Protein AF-A0A084TDH6-F1 (afdb_monomer_lite)

Secondary structure (DSSP, 8-state):
-PPP-------HHHHHHHHHHHHHHHHTTTEE-GGGS-HHHHHHHHHHHHTTSEEEEESTT----HHHHHHHT--EEEEE-HHHHHHHHHHHHHHHH--

Radius of gyration: 14.26 Å; chains: 1; bounding box: 31×33×43 Å

Structure (mmCIF, N/CA/C/O backbone):
data_AF-A0A084TDH6-F1
#
_entry.id   AF-A0A084TDH6-F1
#
loop_
_atom_site.group_PDB
_atom_site.id
_atom_site.type_symbol
_atom_site.label_atom_id
_atom_site.label_alt_id
_atom_site.label_comp_id
_atom_site.label_asym_id
_atom_site.label_entity_id
_atom_site.label_seq_id
_atom_site.pdbx_PDB_ins_code
_atom_site.Cartn_x
_atom_site.Cartn_y
_atom_site.Cartn_z
_atom_site.occupancy
_atom_site.B_iso_or_equiv
_atom_site.auth_seq_id
_atom_site.auth_comp_id
_atom_site.auth_asym_id
_atom_site.auth_atom_id
_atom_site.pdbx_PDB_model_num
ATOM 1 N N . MET A 1 1 ? -7.266 13.857 -28.311 1.00 33.38 1 MET A N 1
ATOM 2 C CA . MET A 1 1 ? -5.986 13.935 -27.581 1.00 33.38 1 MET A CA 1
ATOM 3 C C . MET A 1 1 ? -5.781 12.588 -26.929 1.00 33.38 1 MET A C 1
ATOM 5 O O . MET A 1 1 ? -6.527 12.253 -26.022 1.00 33.38 1 MET A O 1
ATOM 9 N N . SER A 1 2 ? -4.893 11.770 -27.485 1.00 31.34 2 SER A N 1
ATOM 10 C CA . SER A 1 2 ? -4.581 10.458 -26.926 1.00 31.34 2 SER A CA 1
ATOM 11 C C . SER A 1 2 ? -3.823 10.679 -25.625 1.00 31.34 2 SER A C 1
ATOM 13 O O . SER A 1 2 ? -2.771 11.318 -25.642 1.00 31.34 2 SER A O 1
ATOM 15 N N . SER A 1 3 ? -4.385 10.225 -24.506 1.00 36.50 3 SER A N 1
ATOM 16 C CA . SER A 1 3 ? -3.692 10.229 -23.220 1.00 36.50 3 SER A CA 1
ATOM 17 C C . SER A 1 3 ? -2.331 9.551 -23.399 1.00 36.50 3 SER A C 1
ATOM 19 O O . SER A 1 3 ? -2.287 8.490 -24.031 1.00 36.50 3 SER A O 1
ATOM 21 N N . PRO A 1 4 ? -1.223 10.133 -22.908 1.00 37.22 4 PRO A N 1
ATOM 22 C CA . PRO A 1 4 ? 0.058 9.448 -22.938 1.00 37.22 4 PRO A CA 1
ATOM 23 C C . PRO A 1 4 ? -0.118 8.127 -22.192 1.00 37.22 4 PRO A C 1
ATOM 25 O O . PRO A 1 4 ? -0.450 8.103 -21.006 1.00 37.22 4 PRO A O 1
ATOM 28 N N . ILE A 1 5 ? 0.043 7.021 -22.916 1.00 40.84 5 ILE A N 1
ATOM 29 C CA . ILE A 1 5 ? 0.198 5.709 -22.305 1.00 40.84 5 ILE A CA 1
ATOM 30 C C . ILE A 1 5 ? 1.567 5.786 -21.645 1.00 40.84 5 ILE A C 1
ATOM 32 O O . ILE A 1 5 ? 2.587 5.538 -22.283 1.00 40.84 5 ILE A O 1
ATOM 36 N N . TYR A 1 6 ? 1.601 6.238 -20.394 1.00 45.22 6 TYR A N 1
ATOM 37 C CA . TYR A 1 6 ? 2.776 6.083 -19.567 1.00 45.22 6 TYR A CA 1
ATOM 38 C C . TYR A 1 6 ? 2.961 4.579 -19.383 1.00 45.22 6 TYR A C 1
ATOM 40 O O . TYR A 1 6 ? 2.373 3.960 -18.497 1.00 45.22 6 TYR A O 1
ATOM 48 N N . THR A 1 7 ? 3.765 3.966 -20.245 1.00 45.38 7 THR A N 1
ATOM 49 C CA . THR A 1 7 ? 4.492 2.755 -19.889 1.00 45.38 7 THR A CA 1
ATOM 50 C C . THR A 1 7 ? 5.444 3.161 -18.772 1.00 45.38 7 THR A C 1
ATOM 52 O O . THR A 1 7 ? 6.607 3.467 -19.016 1.00 45.38 7 THR A O 1
ATOM 55 N N . TYR A 1 8 ? 4.923 3.281 -17.550 1.00 55.44 8 TYR A N 1
ATOM 56 C CA . TYR A 1 8 ? 5.753 3.365 -16.364 1.00 55.44 8 TYR A CA 1
ATOM 57 C C . TYR A 1 8 ? 6.471 2.021 -16.285 1.00 55.44 8 TYR A C 1
ATOM 59 O O . TYR A 1 8 ? 5.907 1.031 -15.816 1.00 55.44 8 TYR A O 1
ATOM 67 N N . GLU A 1 9 ? 7.703 1.963 -16.788 1.00 73.00 9 GLU A N 1
ATOM 68 C CA . GLU A 1 9 ? 8.647 0.946 -16.346 1.00 73.00 9 GLU A CA 1
ATOM 69 C C . GLU A 1 9 ? 8.911 1.220 -14.866 1.00 73.00 9 GLU A C 1
ATOM 71 O O . GLU A 1 9 ? 9.825 1.946 -14.488 1.00 73.00 9 GLU A O 1
ATOM 76 N N . LEU A 1 10 ? 8.022 0.701 -14.020 1.00 83.75 10 LEU A N 1
ATOM 77 C CA . LEU A 1 10 ? 8.173 0.754 -12.577 1.00 83.75 10 LEU A CA 1
ATOM 78 C C . LEU A 1 10 ? 9.472 0.035 -12.215 1.00 83.75 10 LEU A C 1
ATOM 80 O O . LEU A 1 10 ? 9.710 -1.079 -12.700 1.00 83.75 10 LEU A O 1
ATOM 84 N N . SER A 1 11 ? 10.285 0.636 -11.346 1.00 88.56 11 SER A N 1
ATOM 85 C CA . SER A 1 11 ? 11.471 -0.023 -10.790 1.00 88.56 11 SER A CA 1
ATOM 86 C C . SER A 1 11 ? 11.089 -1.293 -10.014 1.00 88.56 11 SER A C 1
ATOM 88 O O . SER A 1 11 ? 9.914 -1.541 -9.731 1.00 88.56 11 SER A O 1
ATOM 90 N N . ALA A 1 12 ? 12.063 -2.129 -9.646 1.00 86.50 12 ALA A N 1
ATOM 91 C CA . ALA A 1 12 ? 11.778 -3.330 -8.857 1.00 86.50 12 ALA A CA 1
ATOM 92 C C . ALA A 1 12 ? 11.100 -2.992 -7.515 1.00 86.50 12 ALA A C 1
ATOM 94 O O . ALA A 1 12 ? 10.141 -3.653 -7.118 1.00 86.50 12 ALA A O 1
ATOM 95 N N . GLU A 1 13 ? 11.549 -1.918 -6.873 1.00 87.81 13 GLU A N 1
ATOM 96 C CA . GLU A 1 13 ? 11.043 -1.401 -5.603 1.00 87.81 13 GLU A CA 1
ATOM 97 C C . GLU A 1 13 ? 9.621 -0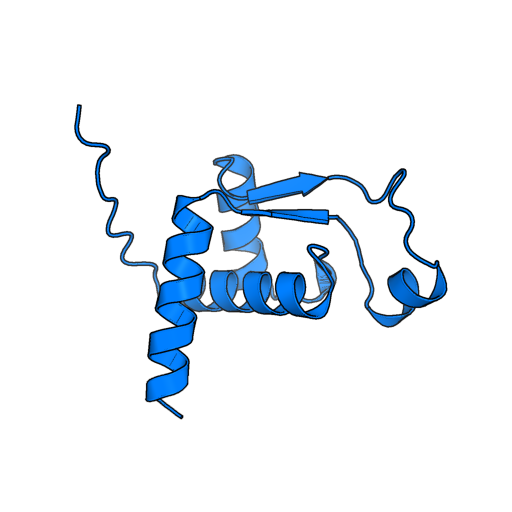.854 -5.760 1.00 87.81 13 GLU A C 1
ATOM 99 O O . GLU A 1 13 ? 8.737 -1.170 -4.965 1.00 87.81 13 GLU A O 1
ATOM 104 N N . GLN A 1 14 ? 9.367 -0.108 -6.837 1.00 91.06 14 GLN A N 1
ATOM 105 C CA . GLN A 1 14 ? 8.033 0.388 -7.166 1.00 91.06 14 GLN A CA 1
ATOM 106 C C . GLN A 1 14 ? 7.064 -0.758 -7.451 1.00 91.06 14 GLN A C 1
ATOM 108 O O . GLN A 1 14 ? 5.947 -0.769 -6.943 1.00 91.06 14 GLN A O 1
ATOM 113 N N . ARG A 1 15 ? 7.482 -1.776 -8.208 1.00 90.62 15 ARG A N 1
ATOM 114 C CA . ARG A 1 15 ? 6.648 -2.963 -8.442 1.00 90.62 15 ARG A CA 1
ATOM 115 C C . ARG A 1 15 ? 6.327 -3.688 -7.140 1.00 90.62 15 ARG A C 1
ATOM 117 O O . ARG A 1 15 ? 5.171 -4.052 -6.935 1.00 90.62 15 ARG A O 1
ATOM 124 N N . ALA A 1 16 ? 7.315 -3.864 -6.262 1.00 89.75 16 ALA A N 1
ATOM 125 C CA . ALA A 1 16 ? 7.121 -4.492 -4.958 1.00 89.75 16 ALA A CA 1
ATOM 126 C C . ALA A 1 16 ? 6.136 -3.696 -4.088 1.00 89.75 16 ALA A C 1
ATOM 128 O O . ALA A 1 16 ? 5.184 -4.274 -3.560 1.00 89.75 16 ALA A O 1
ATOM 129 N N . CYS A 1 17 ? 6.302 -2.372 -4.017 1.00 93.44 17 CYS A N 1
ATOM 130 C CA . CYS A 1 17 ? 5.401 -1.484 -3.290 1.00 93.44 17 CYS A CA 1
ATOM 131 C C . CYS A 1 17 ? 3.972 -1.537 -3.853 1.00 93.44 17 CYS A C 1
ATOM 133 O O . CYS A 1 17 ? 3.024 -1.802 -3.113 1.00 93.44 17 CYS A O 1
ATOM 135 N N . LEU A 1 18 ? 3.803 -1.388 -5.172 1.00 93.56 18 LEU A N 1
ATOM 136 C CA . LEU A 1 18 ? 2.490 -1.451 -5.818 1.00 93.56 18 LEU A CA 1
ATOM 137 C C . LEU A 1 18 ? 1.805 -2.797 -5.576 1.00 93.56 18 LEU A C 1
ATOM 139 O O . LEU A 1 18 ? 0.627 -2.843 -5.227 1.00 93.56 18 LEU A O 1
ATOM 143 N N . PHE A 1 19 ? 2.547 -3.894 -5.702 1.00 90.88 19 PHE A N 1
ATOM 144 C CA . PHE A 1 19 ? 2.022 -5.227 -5.438 1.00 90.88 19 PHE A CA 1
ATOM 145 C C . PHE A 1 19 ? 1.612 -5.404 -3.970 1.00 90.88 19 PHE A C 1
ATOM 147 O O . PHE A 1 19 ? 0.555 -5.970 -3.688 1.00 90.88 19 PHE A O 1
ATOM 154 N N . ARG A 1 20 ? 2.400 -4.880 -3.023 1.00 92.88 20 ARG A N 1
ATOM 155 C CA . ARG A 1 20 ? 2.078 -4.895 -1.590 1.00 92.88 20 ARG A CA 1
ATOM 156 C C . ARG A 1 20 ? 0.793 -4.126 -1.290 1.00 92.88 20 ARG A C 1
ATOM 158 O O . ARG A 1 20 ? -0.060 -4.654 -0.577 1.00 92.88 20 ARG A O 1
ATOM 165 N N . ILE A 1 21 ? 0.657 -2.906 -1.810 1.00 94.19 21 ILE A N 1
ATOM 166 C CA . ILE A 1 21 ? -0.535 -2.068 -1.612 1.00 94.19 21 ILE A CA 1
ATOM 167 C C . ILE A 1 21 ? -1.764 -2.776 -2.181 1.00 94.19 21 ILE A C 1
ATOM 169 O O . ILE A 1 21 ? -2.765 -2.929 -1.487 1.00 94.19 21 ILE A O 1
ATOM 173 N N . GLU A 1 22 ? -1.666 -3.271 -3.413 1.00 92.44 22 GLU A N 1
ATOM 174 C CA . GLU A 1 22 ? -2.756 -3.952 -4.107 1.00 92.44 22 GLU A CA 1
ATOM 175 C C . GLU A 1 22 ? -3.227 -5.201 -3.344 1.00 92.44 22 GLU A C 1
ATOM 177 O O . GLU A 1 22 ? -4.426 -5.379 -3.120 1.00 92.44 22 GLU A O 1
ATOM 182 N N . GLN A 1 23 ? -2.293 -6.021 -2.846 1.00 91.19 23 GLN A N 1
ATOM 183 C CA . GLN A 1 23 ? -2.632 -7.175 -2.014 1.00 91.19 23 GLN A CA 1
ATOM 184 C C . GLN A 1 23 ? -3.362 -6.783 -0.730 1.00 91.19 23 GLN A C 1
ATOM 186 O O . GLN A 1 23 ? -4.304 -7.476 -0.335 1.00 91.19 23 GLN A O 1
ATOM 191 N N . GLN A 1 24 ? -2.915 -5.717 -0.058 1.00 92.94 24 GLN A N 1
ATOM 192 C CA . GLN A 1 24 ? -3.587 -5.222 1.140 1.00 92.94 24 GLN A CA 1
ATOM 193 C C . GLN A 1 24 ? -4.999 -4.761 0.793 1.00 92.94 24 GLN A C 1
ATOM 195 O O . GLN A 1 24 ? -5.944 -5.283 1.372 1.00 92.94 24 GLN A O 1
ATOM 200 N N . MET A 1 25 ? -5.156 -3.915 -0.226 1.00 92.12 25 MET A N 1
ATOM 201 C CA . MET A 1 25 ? -6.456 -3.393 -0.644 1.00 92.12 25 MET A CA 1
ATOM 202 C C . MET A 1 25 ? -7.437 -4.503 -1.033 1.00 92.12 25 MET A C 1
ATOM 204 O O . MET A 1 25 ? -8.592 -4.464 -0.624 1.00 92.12 25 MET A O 1
ATOM 208 N N . VAL A 1 26 ? -7.014 -5.537 -1.762 1.00 89.69 26 VAL A N 1
ATOM 209 C CA . VAL A 1 26 ? -7.925 -6.640 -2.118 1.00 89.69 26 VAL A CA 1
ATOM 210 C C . VAL A 1 26 ? -8.310 -7.482 -0.903 1.00 89.69 26 VAL A C 1
ATOM 212 O O . VAL A 1 26 ? -9.475 -7.840 -0.745 1.00 89.69 26 VAL A O 1
ATOM 215 N N . ARG A 1 27 ? -7.358 -7.793 -0.016 1.00 90.12 27 ARG A N 1
ATOM 216 C CA . ARG A 1 27 ? -7.626 -8.618 1.178 1.00 90.12 27 ARG A CA 1
ATOM 217 C C . ARG A 1 27 ? -8.393 -7.864 2.260 1.00 90.12 27 ARG A C 1
ATOM 219 O O . ARG A 1 27 ? -9.104 -8.483 3.050 1.00 90.12 27 ARG A O 1
ATOM 226 N N . GLN A 1 28 ? -8.213 -6.553 2.303 1.00 90.50 28 GLN A N 1
ATOM 227 C CA . GLN A 1 28 ? -8.724 -5.662 3.330 1.00 90.50 28 GLN A CA 1
ATOM 228 C C . GLN A 1 28 ? -9.771 -4.709 2.753 1.00 90.50 28 GLN A C 1
ATOM 230 O O . GLN A 1 28 ? -9.907 -3.626 3.277 1.00 90.50 28 GLN A O 1
ATOM 235 N N . GLN A 1 29 ? -10.499 -5.062 1.687 1.00 89.06 29 GLN A N 1
ATOM 236 C CA . GLN A 1 29 ? -11.659 -4.298 1.180 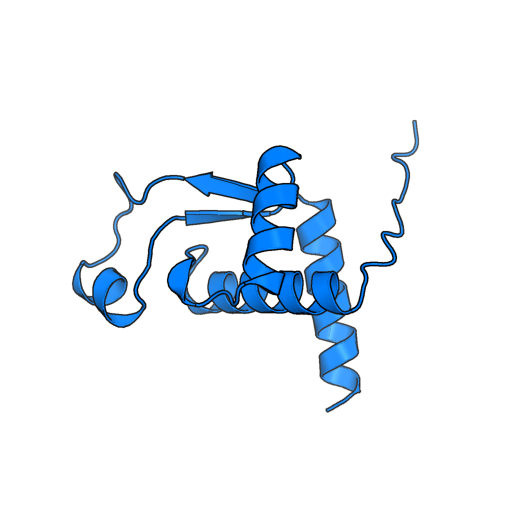1.00 89.06 29 GLN A CA 1
ATOM 237 C C . GLN A 1 29 ? -11.398 -2.803 0.893 1.00 89.06 29 GLN A C 1
ATOM 239 O O . GLN A 1 29 ? -12.232 -1.949 1.169 1.00 89.06 29 GLN A O 1
ATOM 244 N N . GLY A 1 30 ? -10.238 -2.480 0.328 1.00 90.25 30 GLY A N 1
ATOM 245 C CA . GLY A 1 30 ? -9.821 -1.115 -0.005 1.00 90.25 30 GLY A CA 1
ATOM 246 C C . GLY A 1 30 ? -9.063 -0.402 1.114 1.00 90.25 30 GLY A C 1
ATOM 247 O O . GLY A 1 30 ? -8.581 0.708 0.909 1.00 90.25 30 GLY A O 1
ATOM 248 N N . PHE A 1 31 ? -8.900 -1.036 2.272 1.00 93.06 31 PHE A N 1
ATOM 249 C CA . PHE A 1 31 ? -8.124 -0.502 3.384 1.00 93.06 31 PHE A CA 1
ATOM 250 C C . PHE A 1 31 ? -6.669 -0.956 3.329 1.00 93.06 31 PHE A C 1
ATOM 252 O O . PHE A 1 31 ? -6.319 -1.914 2.634 1.00 93.06 31 PHE A O 1
ATOM 259 N N . ILE A 1 32 ? -5.813 -0.235 4.050 1.00 93.56 32 ILE A N 1
ATOM 260 C CA . ILE A 1 32 ? -4.399 -0.577 4.178 1.00 93.56 32 ILE A CA 1
ATOM 261 C C . ILE A 1 32 ? -3.923 -0.456 5.622 1.00 93.56 32 ILE A C 1
ATOM 263 O O . ILE A 1 32 ? -4.439 0.342 6.410 1.00 93.56 32 ILE A O 1
ATOM 267 N N . ASN A 1 33 ? -2.863 -1.196 5.932 1.00 93.31 33 ASN A N 1
ATOM 268 C CA . ASN A 1 33 ? -2.050 -1.003 7.118 1.00 93.31 33 ASN A CA 1
ATOM 269 C C . ASN A 1 33 ? -0.705 -0.378 6.715 1.00 93.31 33 ASN A C 1
ATOM 271 O O . ASN A 1 33 ? 0.203 -1.056 6.231 1.00 93.31 33 ASN A O 1
ATOM 275 N N . LEU A 1 34 ? -0.554 0.923 6.962 1.00 91.81 34 LEU A N 1
ATOM 276 C CA . LEU A 1 34 ? 0.688 1.653 6.664 1.00 91.81 34 LEU A CA 1
ATOM 277 C C . LEU A 1 34 ? 1.905 1.151 7.452 1.00 91.81 34 LEU A C 1
ATOM 279 O O . LEU A 1 34 ? 3.033 1.333 7.007 1.00 91.81 34 LEU A O 1
ATOM 283 N N . THR A 1 35 ? 1.698 0.522 8.610 1.00 91.50 35 THR A N 1
ATOM 284 C CA . THR A 1 35 ? 2.798 -0.025 9.423 1.00 91.50 35 THR A CA 1
ATOM 285 C C . THR A 1 35 ? 3.340 -1.341 8.864 1.00 91.50 35 THR A C 1
ATOM 287 O O . THR A 1 35 ? 4.422 -1.770 9.253 1.00 91.50 35 THR A O 1
ATOM 290 N N . ALA A 1 36 ? 2.617 -1.966 7.927 1.00 91.19 36 ALA A N 1
ATOM 291 C CA . ALA A 1 36 ? 3.053 -3.171 7.229 1.00 91.19 36 ALA A CA 1
ATOM 292 C C . ALA A 1 36 ? 3.977 -2.886 6.030 1.00 91.19 36 ALA A C 1
ATOM 294 O O . ALA A 1 36 ? 4.476 -3.835 5.427 1.00 91.19 36 ALA A O 1
ATOM 295 N N . LEU A 1 37 ? 4.181 -1.614 5.666 1.00 92.44 37 LEU A N 1
ATOM 296 C CA . LEU A 1 37 ? 5.141 -1.216 4.637 1.00 92.44 37 LEU A CA 1
ATOM 297 C C . LEU A 1 37 ? 6.539 -1.102 5.249 1.00 92.44 37 LEU A C 1
ATOM 299 O O . LEU A 1 37 ? 6.712 -0.489 6.304 1.00 92.44 37 LEU A O 1
ATOM 303 N N . ASN A 1 38 ? 7.544 -1.665 4.579 1.00 94.25 38 ASN A N 1
ATOM 304 C CA . ASN A 1 38 ? 8.938 -1.422 4.946 1.00 94.25 38 ASN A CA 1
ATOM 305 C C . ASN A 1 38 ? 9.377 0.006 4.552 1.00 94.25 38 ASN A C 1
ATOM 307 O O . ASN A 1 38 ? 8.643 0.730 3.884 1.00 94.25 38 ASN A O 1
ATOM 311 N N . GLU A 1 39 ? 10.578 0.424 4.955 1.00 93.38 39 GLU A N 1
ATOM 312 C CA . GLU A 1 39 ? 11.070 1.792 4.721 1.00 93.38 39 GLU A CA 1
ATOM 313 C C . GLU A 1 39 ? 11.138 2.170 3.230 1.00 93.38 39 GLU A C 1
ATOM 315 O O . GLU A 1 39 ? 10.769 3.281 2.856 1.00 93.38 39 GLU A O 1
ATOM 320 N N . GLN A 1 40 ? 11.542 1.235 2.366 1.00 92.38 40 GLN A N 1
ATOM 321 C CA . GLN A 1 40 ? 11.617 1.464 0.920 1.00 92.38 40 GLN A CA 1
ATOM 322 C C . GLN A 1 40 ? 10.222 1.556 0.292 1.00 92.38 40 GLN A C 1
ATOM 324 O O . GLN A 1 40 ? 9.945 2.481 -0.469 1.00 92.38 40 GLN A O 1
ATOM 329 N N . GLU A 1 41 ? 9.325 0.627 0.637 1.00 93.50 41 GLU A N 1
ATOM 330 C CA . GLU A 1 41 ? 7.928 0.634 0.188 1.00 93.50 41 GLU A CA 1
ATOM 331 C C . GLU A 1 41 ? 7.227 1.918 0.639 1.00 93.50 41 GLU A C 1
ATOM 333 O O . GLU A 1 41 ? 6.539 2.558 -0.154 1.00 93.50 41 GLU A O 1
ATOM 338 N N . LYS A 1 42 ? 7.450 2.329 1.890 1.00 94.06 42 LYS A N 1
ATOM 339 C CA . LYS A 1 42 ? 6.914 3.569 2.444 1.00 94.06 42 LYS A CA 1
ATOM 340 C C . LYS A 1 42 ? 7.446 4.799 1.711 1.00 94.06 42 LYS A C 1
ATOM 342 O O . LYS A 1 42 ? 6.660 5.667 1.361 1.00 94.06 42 LYS A O 1
ATOM 347 N N . GLY A 1 43 ? 8.741 4.841 1.401 1.00 94.50 43 GLY A N 1
ATOM 348 C CA . GLY A 1 43 ? 9.327 5.935 0.626 1.00 94.50 43 GLY A CA 1
ATOM 349 C C . GLY A 1 43 ? 8.700 6.100 -0.764 1.00 94.50 43 GLY A C 1
ATOM 350 O O . GLY A 1 43 ? 8.449 7.224 -1.193 1.00 94.50 43 GLY A O 1
ATOM 351 N N . GLU A 1 44 ? 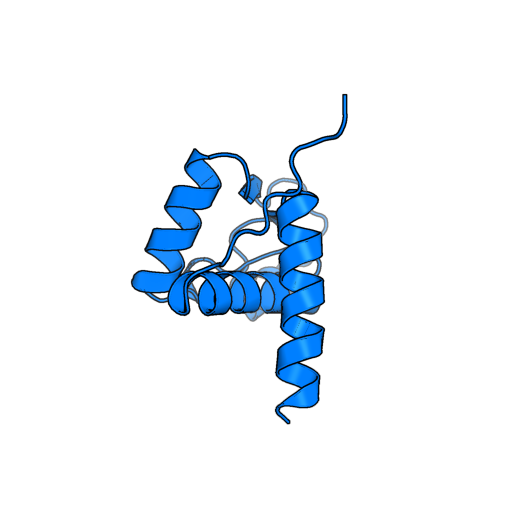8.410 5.002 -1.471 1.00 95.00 44 GLU A N 1
ATOM 352 C CA . GLU A 1 44 ? 7.695 5.071 -2.756 1.00 95.00 44 GLU A CA 1
ATOM 353 C C . GLU A 1 44 ? 6.210 5.415 -2.579 1.00 95.00 44 GLU A C 1
ATOM 355 O O . GLU A 1 44 ? 5.665 6.201 -3.356 1.00 95.00 44 GLU A O 1
ATOM 360 N N . PHE A 1 45 ? 5.566 4.882 -1.537 1.00 95.06 45 PHE A N 1
ATOM 361 C CA . PHE A 1 45 ? 4.180 5.201 -1.197 1.00 95.06 45 PHE A CA 1
ATOM 362 C C . PHE A 1 45 ? 3.993 6.704 -0.960 1.00 95.06 45 PHE A C 1
ATOM 364 O O . PHE A 1 45 ? 3.096 7.309 -1.546 1.00 95.06 45 PHE A O 1
ATOM 371 N N . ASP A 1 46 ? 4.854 7.308 -0.140 1.00 95.25 46 ASP A N 1
ATOM 372 C CA . ASP A 1 46 ? 4.768 8.720 0.233 1.00 95.25 46 ASP A CA 1
ATOM 373 C C . ASP A 1 46 ? 4.932 9.617 -1.010 1.00 95.25 46 ASP A C 1
ATOM 375 O O . ASP A 1 46 ? 4.120 10.515 -1.240 1.00 95.25 46 ASP A O 1
ATOM 379 N N . LYS A 1 47 ? 5.884 9.301 -1.904 1.00 95.06 47 LYS A N 1
ATOM 380 C CA . LYS A 1 47 ? 6.037 9.995 -3.202 1.00 95.06 47 LYS A CA 1
ATOM 381 C C . LYS A 1 47 ? 4.772 9.907 -4.056 1.00 95.06 47 LYS A C 1
ATOM 383 O O . LYS A 1 47 ? 4.368 10.883 -4.684 1.00 95.06 47 LYS A O 1
ATOM 388 N N . TRP A 1 48 ? 4.150 8.734 -4.118 1.00 94.75 48 TRP A N 1
ATOM 389 C CA . TRP A 1 48 ? 2.919 8.530 -4.880 1.00 94.75 48 TRP A CA 1
ATOM 390 C C . TRP A 1 48 ? 1.713 9.242 -4.275 1.00 94.75 48 TRP A C 1
ATOM 392 O O . TRP A 1 48 ? 0.836 9.703 -5.012 1.00 94.75 48 TRP A O 1
ATOM 402 N N . GLN A 1 49 ? 1.676 9.368 -2.952 1.00 94.81 49 GLN A N 1
ATOM 403 C CA . GLN A 1 49 ? 0.674 10.172 -2.274 1.00 94.81 49 GLN A CA 1
ATOM 404 C C . GLN A 1 49 ? 0.848 11.660 -2.603 1.00 94.81 49 GLN A C 1
ATOM 406 O O . GLN A 1 49 ? -0.124 12.315 -2.977 1.00 94.81 49 GLN A O 1
ATOM 411 N N . GLU A 1 50 ? 2.077 12.183 -2.547 1.00 94.75 50 GLU A N 1
ATOM 412 C CA . GLU A 1 50 ? 2.392 13.572 -2.921 1.00 94.75 50 GLU A CA 1
ATOM 413 C C . GLU A 1 50 ? 2.034 13.883 -4.382 1.00 94.75 50 GLU A C 1
ATOM 415 O O . GLU A 1 50 ? 1.562 14.974 -4.698 1.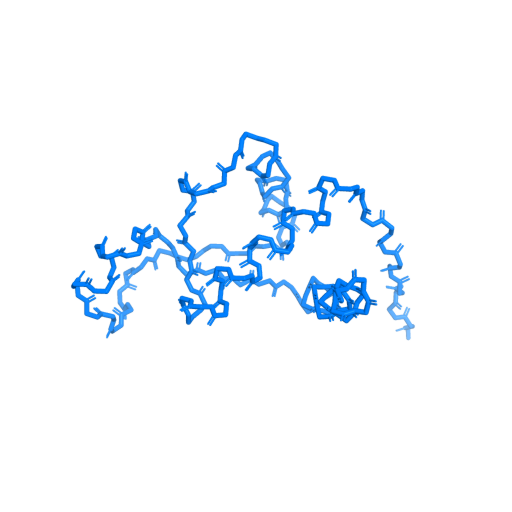00 94.75 50 GLU A O 1
ATOM 420 N N . GLN A 1 51 ? 2.208 12.910 -5.278 1.00 92.00 51 GLN A N 1
ATOM 421 C CA . GLN A 1 51 ? 1.844 13.018 -6.695 1.00 92.00 51 GLN A CA 1
ATOM 422 C C . GLN A 1 51 ? 0.335 12.868 -6.958 1.00 92.00 51 GLN A C 1
ATOM 424 O O . GLN A 1 51 ? -0.108 13.044 -8.093 1.00 92.00 51 GLN A O 1
ATOM 429 N N . GLY A 1 52 ? -0.459 12.515 -5.942 1.00 91.69 52 GLY A N 1
ATOM 430 C CA . GLY A 1 52 ? -1.900 12.296 -6.067 1.00 91.69 52 GLY A CA 1
ATOM 431 C C . GLY A 1 52 ? -2.289 11.016 -6.812 1.00 91.69 52 GLY A C 1
ATOM 432 O O . GLY A 1 52 ? -3.451 10.856 -7.184 1.00 91.69 52 GLY A O 1
ATOM 433 N N . VAL A 1 53 ? -1.349 10.090 -7.040 1.00 92.69 53 VAL A N 1
ATOM 434 C CA . VAL A 1 53 ? -1.650 8.789 -7.669 1.00 92.69 53 VAL A CA 1
ATOM 435 C C . VAL A 1 53 ? -2.101 7.740 -6.652 1.00 92.69 53 VAL A C 1
ATOM 437 O O . VAL A 1 53 ? -2.738 6.754 -7.026 1.00 92.69 53 VAL A O 1
ATOM 440 N N . VAL A 1 54 ? -1.827 7.981 -5.368 1.00 94.25 54 VAL A N 1
ATOM 441 C CA . VAL A 1 54 ? -2.411 7.276 -4.225 1.00 94.25 54 VAL A CA 1
ATOM 442 C C . VAL A 1 54 ? -3.138 8.293 -3.353 1.00 94.25 54 VAL A C 1
ATOM 444 O O . VAL A 1 54 ? -2.620 9.369 -3.076 1.00 94.25 54 VAL A O 1
ATOM 447 N N . THR A 1 55 ? -4.347 7.967 -2.908 1.00 94.56 55 THR A N 1
ATOM 448 C CA . THR A 1 55 ? -5.120 8.812 -1.993 1.00 94.56 55 THR A CA 1
ATOM 449 C C . THR A 1 55 ? -5.502 8.024 -0.752 1.00 94.56 55 THR A C 1
ATOM 451 O O . THR A 1 55 ? -6.121 6.962 -0.852 1.00 94.56 5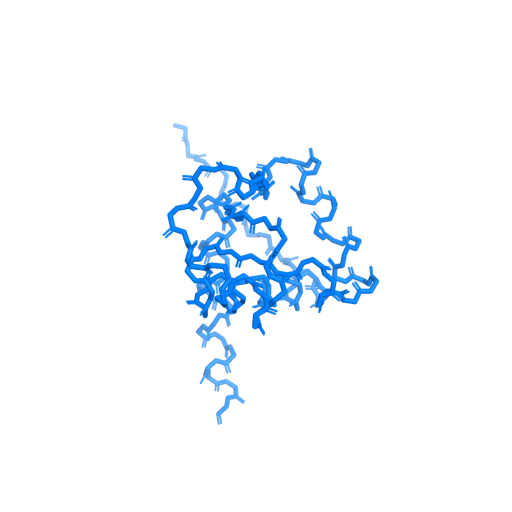5 THR A O 1
ATOM 454 N N . LEU A 1 56 ? -5.167 8.585 0.410 1.00 93.50 56 LEU A N 1
ATOM 455 C CA . LEU A 1 56 ? -5.599 8.094 1.711 1.00 93.50 56 LEU A CA 1
ATOM 456 C C . LEU A 1 56 ? -6.800 8.878 2.212 1.00 93.50 56 LEU A C 1
ATOM 458 O O . LEU A 1 56 ? -6.845 10.104 2.099 1.00 93.50 56 LEU A O 1
ATOM 462 N N . LYS A 1 57 ? -7.748 8.162 2.808 1.00 90.50 57 LYS A N 1
ATOM 463 C CA . LYS A 1 57 ? -8.851 8.752 3.559 1.00 90.50 57 LYS A CA 1
ATOM 464 C C . LYS A 1 57 ? -8.855 8.182 4.977 1.00 90.50 57 LYS A C 1
ATOM 466 O O . LYS A 1 57 ? -8.557 6.998 5.161 1.00 90.50 57 LYS A O 1
ATOM 471 N N . PRO A 1 58 ? -9.133 9.018 5.989 1.00 84.50 58 PRO A N 1
ATOM 472 C CA . PRO A 1 58 ? -9.249 8.539 7.356 1.00 84.50 58 PRO A CA 1
ATOM 473 C C . PRO A 1 58 ? -10.394 7.526 7.457 1.00 84.50 58 PRO A C 1
ATOM 475 O O . PRO A 1 58 ? -11.370 7.609 6.717 1.00 84.50 58 PRO A O 1
ATOM 478 N N . LEU A 1 59 ? -10.289 6.601 8.411 1.00 83.50 59 LEU A N 1
ATOM 479 C CA . LEU A 1 59 ? -11.312 5.581 8.693 1.00 83.50 59 LEU A CA 1
ATOM 480 C C . LEU A 1 59 ? -12.641 6.153 9.236 1.00 83.50 59 LEU A C 1
ATOM 482 O O . LEU A 1 59 ? -13.563 5.405 9.558 1.00 83.50 59 LEU A O 1
ATOM 486 N N . GLU A 1 60 ? -12.747 7.471 9.386 1.00 70.38 60 GLU A N 1
ATOM 487 C CA . GLU A 1 60 ? -13.903 8.138 9.973 1.00 70.38 60 GLU A CA 1
ATOM 488 C C . GLU A 1 60 ? -15.158 7.941 9.110 1.00 70.38 60 GLU A C 1
ATOM 490 O O . GLU A 1 60 ? -15.217 8.357 7.955 1.00 70.38 60 GLU A O 1
ATOM 495 N N . GLY A 1 61 ? -16.186 7.313 9.689 1.00 65.81 61 GLY A N 1
ATOM 496 C CA . GLY A 1 61 ? -17.461 7.052 9.011 1.00 65.81 61 GLY A CA 1
ATOM 497 C C . GLY A 1 61 ? -17.509 5.761 8.186 1.00 65.81 61 GLY A C 1
ATOM 498 O O . GLY A 1 61 ? -18.549 5.465 7.598 1.00 65.81 61 GLY A O 1
ATOM 499 N N . GLU A 1 62 ? -16.435 4.968 8.166 1.00 67.44 62 GLU A N 1
ATOM 500 C CA . GLU A 1 62 ? -16.409 3.647 7.532 1.00 67.44 62 GLU A CA 1
ATOM 501 C C . GLU A 1 62 ? -17.169 2.650 8.428 1.00 67.44 62 GLU A C 1
ATOM 503 O O . GLU A 1 62 ? -16.827 2.462 9.595 1.00 67.44 62 GLU A O 1
ATOM 508 N N . GLY A 1 63 ? -18.212 1.993 7.909 1.00 71.06 63 GLY A N 1
ATOM 509 C CA . GLY A 1 63 ? -19.055 1.027 8.641 1.00 71.06 63 GLY A CA 1
ATOM 510 C C . GLY A 1 63 ? -18.362 -0.297 9.005 1.00 71.06 63 GLY A C 1
ATOM 511 O O . GLY A 1 63 ? -19.015 -1.339 9.074 1.00 71.06 63 GLY A O 1
ATOM 512 N N . LEU A 1 64 ? -17.041 -0.284 9.180 1.00 82.00 64 LEU A N 1
ATOM 513 C CA . LEU A 1 64 ? -16.242 -1.444 9.539 1.00 82.00 64 LEU A CA 1
ATOM 514 C C . LEU A 1 64 ? -16.421 -1.800 11.015 1.00 82.00 64 LEU A C 1
ATOM 516 O O . LEU A 1 64 ? -16.423 -0.946 11.899 1.00 82.00 64 LEU A O 1
ATOM 520 N N . ALA A 1 65 ? -16.498 -3.099 11.298 1.00 86.75 65 ALA A N 1
ATOM 521 C CA . ALA A 1 65 ? -16.462 -3.582 12.670 1.00 86.75 65 ALA A CA 1
ATOM 522 C C . ALA A 1 65 ? -15.095 -3.285 13.307 1.00 86.75 65 ALA A C 1
ATOM 524 O O . ALA A 1 65 ? -14.054 -3.585 12.721 1.00 86.75 65 ALA A O 1
ATOM 525 N N . GLN A 1 66 ? -15.094 -2.787 14.544 1.00 86.06 66 GLN A N 1
ATOM 526 C CA . GLN A 1 66 ? -13.871 -2.474 15.292 1.00 86.06 66 GLN A CA 1
ATOM 527 C C . GLN A 1 66 ? -12.908 -3.673 15.387 1.00 86.06 66 GLN A C 1
ATOM 529 O O . GLN A 1 66 ? -11.703 -3.530 15.197 1.00 86.06 66 GLN A O 1
ATOM 534 N N . SER A 1 67 ? -13.444 -4.884 15.564 1.00 89.25 67 SER A N 1
ATOM 535 C CA . SER A 1 67 ? -12.652 -6.121 15.582 1.00 89.25 67 SER A CA 1
ATOM 536 C C . SER A 1 67 ? -11.928 -6.402 14.260 1.00 89.25 67 SER A C 1
ATOM 538 O O . SER A 1 67 ? -10.876 -7.039 14.256 1.00 89.25 67 SER A O 1
ATOM 540 N N . TYR A 1 68 ? -12.467 -5.935 13.130 1.00 87.94 68 TYR A N 1
ATOM 541 C CA . TYR A 1 68 ? -11.832 -6.052 11.819 1.00 87.94 68 TYR A CA 1
ATOM 542 C C . TYR A 1 68 ? -10.676 -5.056 11.679 1.00 87.94 68 TYR A C 1
ATOM 544 O O . TYR A 1 68 ? -9.591 -5.441 11.247 1.00 87.94 68 TYR A O 1
ATOM 552 N N . ILE A 1 69 ? -10.884 -3.810 12.116 1.00 88.44 69 ILE A N 1
ATOM 553 C CA . ILE A 1 69 ? -9.848 -2.766 12.136 1.00 88.44 69 ILE A CA 1
ATOM 554 C C . ILE A 1 69 ? -8.650 -3.228 12.971 1.00 88.44 69 ILE A C 1
ATOM 556 O O . ILE A 1 69 ? -7.519 -3.208 12.490 1.00 88.44 69 ILE A O 1
ATOM 560 N N . GLU A 1 70 ? -8.902 -3.725 14.182 1.00 89.69 70 GLU A N 1
ATOM 561 C CA . GLU A 1 70 ? -7.860 -4.189 15.105 1.00 89.69 70 GLU A CA 1
ATOM 562 C C . GLU A 1 70 ? -7.121 -5.421 14.581 1.00 89.69 70 GLU A C 1
ATOM 564 O O . GLU A 1 70 ? -5.891 -5.460 14.597 1.00 89.69 70 GLU A O 1
ATOM 569 N N . LYS A 1 71 ? -7.852 -6.416 14.059 1.00 88.88 71 LYS A N 1
ATOM 570 C CA . LYS A 1 71 ? -7.259 -7.664 13.557 1.00 88.88 71 LYS A CA 1
ATOM 571 C C . LYS A 1 71 ? -6.259 -7.428 12.425 1.00 88.88 71 LYS A C 1
ATOM 573 O O . LYS A 1 71 ? -5.268 -8.150 12.336 1.00 88.88 71 LYS A O 1
ATOM 578 N N . TYR A 1 72 ? -6.541 -6.475 11.540 1.00 87.44 72 TYR A N 1
ATOM 579 C CA . TYR A 1 72 ? -5.711 -6.205 10.364 1.00 87.44 72 TYR A CA 1
ATOM 580 C C . TYR A 1 72 ? -4.828 -4.959 10.512 1.00 87.44 72 TYR A C 1
ATOM 582 O O . TYR A 1 72 ? -4.020 -4.684 9.624 1.00 87.44 72 TYR A O 1
ATOM 590 N N . GLY A 1 73 ? -4.937 -4.236 11.633 1.00 90.25 73 GLY A N 1
ATOM 591 C CA . GLY A 1 73 ? -4.206 -2.993 11.873 1.00 90.25 73 GLY A CA 1
ATOM 592 C C . GLY A 1 73 ? -4.520 -1.928 10.824 1.00 90.25 73 GLY A C 1
ATOM 593 O O . GLY A 1 73 ? -3.608 -1.255 10.350 1.00 90.25 73 GLY A O 1
ATOM 594 N N . LEU A 1 74 ? -5.783 -1.831 10.396 1.00 91.62 74 LEU A N 1
ATOM 595 C CA . LEU A 1 74 ? -6.184 -0.899 9.342 1.00 91.62 74 LEU A CA 1
ATOM 596 C C . LEU A 1 74 ? -5.947 0.532 9.817 1.00 91.62 74 LEU A C 1
ATOM 598 O O . LEU A 1 74 ? -6.359 0.894 10.918 1.00 91.62 74 LEU A O 1
ATOM 602 N N . THR A 1 75 ? -5.299 1.344 8.986 1.00 90.88 75 THR A N 1
ATOM 603 C CA . THR A 1 75 ? -5.016 2.742 9.327 1.00 90.88 75 THR A CA 1
ATOM 604 C C . THR A 1 75 ? -5.851 3.715 8.505 1.00 90.88 75 THR A C 1
ATOM 606 O O . THR A 1 75 ? -6.297 4.726 9.038 1.00 90.88 75 THR A O 1
ATOM 609 N N . HIS A 1 76 ? -6.080 3.416 7.225 1.00 93.81 76 HIS A N 1
ATOM 610 C CA . HIS A 1 76 ? -6.770 4.297 6.279 1.00 93.81 76 HIS A CA 1
ATOM 611 C C . HIS A 1 76 ? -7.505 3.475 5.218 1.00 93.81 76 HIS A C 1
ATOM 613 O O . HIS A 1 76 ? -7.086 2.352 4.908 1.00 93.81 76 HIS A O 1
ATOM 619 N N . SER A 1 77 ? -8.541 4.051 4.602 1.00 91.81 77 SER A N 1
ATOM 620 C CA . SER A 1 77 ? -8.930 3.614 3.260 1.00 91.81 77 SER A CA 1
ATOM 621 C C . SER A 1 77 ? -7.950 4.176 2.235 1.00 91.81 77 SER A C 1
ATOM 623 O O . SER A 1 77 ? -7.422 5.283 2.373 1.00 91.81 77 SER A O 1
ATOM 625 N N . CYS A 1 78 ? -7.665 3.376 1.215 1.00 93.50 78 CYS A N 1
ATOM 626 C CA . CYS A 1 78 ? -6.710 3.681 0.167 1.00 93.50 78 CYS A CA 1
ATOM 627 C C . CYS A 1 78 ? -7.401 3.605 -1.191 1.00 93.50 78 CYS A C 1
ATOM 629 O O . CYS A 1 78 ? -8.262 2.762 -1.438 1.00 93.50 78 CYS A O 1
ATOM 631 N N . SER A 1 79 ? -7.005 4.484 -2.099 1.00 92.69 79 SER A N 1
ATOM 632 C CA . SER A 1 79 ? -7.440 4.446 -3.489 1.00 92.69 79 SER A CA 1
ATOM 633 C C . SER A 1 79 ? -6.260 4.734 -4.402 1.00 92.69 79 SER A C 1
ATOM 635 O O . SER A 1 79 ? -5.456 5.626 -4.132 1.00 92.69 79 SER A O 1
ATOM 637 N N . LEU A 1 80 ? -6.156 3.950 -5.472 1.00 93.25 80 LEU A N 1
ATOM 638 C CA . LEU A 1 80 ? -5.169 4.137 -6.527 1.00 93.25 80 LEU A CA 1
ATOM 639 C C . LEU A 1 80 ? -5.808 4.896 -7.690 1.00 93.25 80 LEU A C 1
ATOM 641 O O . LEU A 1 80 ? -7.001 4.733 -7.963 1.00 93.25 80 LEU A O 1
ATOM 645 N N . SER A 1 81 ? -5.006 5.676 -8.410 1.00 92.88 81 SER A N 1
ATOM 646 C CA . SER A 1 81 ? -5.402 6.195 -9.717 1.00 92.88 81 SER A CA 1
ATOM 647 C C . SER A 1 81 ? -5.707 5.049 -10.690 1.00 92.88 81 SER A C 1
ATOM 649 O O . SER A 1 81 ? -5.222 3.925 -10.538 1.00 92.88 81 SER A O 1
ATOM 651 N N . GLU A 1 82 ? -6.493 5.326 -11.730 1.00 90.12 82 GLU A N 1
ATOM 652 C CA . GLU A 1 82 ? -6.827 4.334 -12.763 1.00 90.12 82 GLU A CA 1
ATOM 653 C C . GLU A 1 82 ? -5.569 3.714 -13.396 1.00 90.12 82 GLU A C 1
ATOM 655 O O . GLU A 1 82 ? -5.479 2.503 -13.589 1.00 90.12 82 GLU A O 1
ATOM 660 N N . GLN A 1 83 ? -4.555 4.539 -13.649 1.00 87.50 83 GLN A N 1
ATOM 661 C CA . GLN A 1 83 ? -3.281 4.110 -14.226 1.00 87.50 83 GLN A CA 1
ATOM 662 C C . GLN A 1 83 ? -2.545 3.135 -13.297 1.00 87.50 83 GLN A C 1
ATOM 664 O O . GLN A 1 83 ? -2.053 2.101 -13.750 1.00 87.50 83 GLN A O 1
ATOM 669 N N . MET A 1 84 ? -2.526 3.420 -11.991 1.00 89.31 84 MET A N 1
ATOM 670 C CA . MET A 1 84 ? -1.929 2.536 -10.989 1.00 89.31 84 MET A CA 1
ATOM 671 C C . MET A 1 84 ? -2.709 1.227 -10.842 1.00 89.31 84 MET A C 1
ATOM 673 O O . MET A 1 84 ? -2.098 0.169 -10.704 1.00 89.31 84 MET A O 1
ATOM 677 N N . TRP A 1 85 ? -4.038 1.259 -10.965 1.00 89.56 85 TRP A N 1
ATOM 678 C CA . TRP A 1 85 ? -4.860 0.046 -11.007 1.00 89.56 85 TRP A CA 1
ATOM 679 C C . TRP A 1 85 ? -4.549 -0.847 -12.212 1.00 89.56 85 TRP A C 1
ATOM 681 O O . TRP A 1 85 ? -4.434 -2.070 -12.066 1.00 89.56 85 TRP A O 1
ATOM 691 N N . ILE A 1 86 ? -4.380 -0.253 -13.395 1.00 87.81 86 ILE A N 1
ATOM 692 C CA . ILE A 1 86 ? -4.000 -0.974 -14.618 1.00 87.81 86 ILE A CA 1
ATOM 693 C C . ILE A 1 86 ? -2.602 -1.587 -14.461 1.00 87.81 86 ILE A C 1
ATOM 695 O O . ILE A 1 86 ? -2.407 -2.767 -14.778 1.00 87.81 86 ILE A O 1
ATOM 699 N N . ALA A 1 87 ? -1.643 -0.825 -13.928 1.00 87.94 87 ALA A N 1
ATOM 700 C CA . ALA A 1 87 ? -0.290 -1.306 -13.668 1.00 87.94 87 ALA A CA 1
ATOM 701 C C . ALA A 1 87 ? -0.288 -2.475 -12.669 1.00 87.94 87 ALA A C 1
ATOM 703 O O . ALA A 1 87 ? 0.287 -3.526 -12.949 1.00 87.94 87 ALA A O 1
ATOM 704 N N . ALA A 1 88 ? -1.004 -2.350 -11.550 1.00 87.62 88 ALA A N 1
ATOM 705 C CA . ALA A 1 88 ? -1.065 -3.384 -10.520 1.00 87.62 88 ALA A CA 1
ATOM 706 C C . ALA A 1 88 ? -1.724 -4.679 -11.031 1.00 87.62 88 ALA A C 1
ATOM 708 O O . ALA A 1 88 ? -1.223 -5.782 -10.800 1.00 87.62 88 ALA A O 1
ATOM 709 N N . SER A 1 89 ? -2.804 -4.547 -11.808 1.00 83.50 89 SER A N 1
ATOM 710 C CA . SER A 1 89 ? -3.477 -5.680 -12.457 1.00 83.50 89 SER A CA 1
ATOM 711 C C . SER A 1 89 ? -2.564 -6.401 -13.451 1.00 83.50 89 SER A C 1
ATOM 713 O O . SER A 1 89 ? -2.592 -7.629 -13.553 1.00 83.50 89 SER A O 1
ATOM 715 N N . SER A 1 90 ? -1.732 -5.643 -14.170 1.00 83.94 90 SER A N 1
ATOM 716 C CA . SER A 1 90 ? -0.750 -6.188 -15.111 1.00 83.94 90 SER A CA 1
ATOM 717 C C . SER A 1 90 ? 0.377 -6.924 -14.382 1.00 83.94 90 SER A C 1
ATOM 719 O O . SER A 1 90 ? 0.717 -8.041 -14.767 1.00 83.94 90 SER A O 1
ATOM 721 N N . LEU A 1 91 ? 0.889 -6.366 -13.278 1.00 81.81 91 LEU A N 1
ATOM 722 C CA . LEU A 1 91 ? 1.898 -7.021 -12.437 1.00 81.81 91 LEU A CA 1
ATOM 723 C C . LEU A 1 91 ? 1.402 -8.352 -11.877 1.00 81.81 91 LEU A C 1
ATOM 725 O O . LEU A 1 91 ? 2.128 -9.340 -11.922 1.00 81.81 91 LEU A O 1
ATOM 729 N N . ARG A 1 92 ? 0.153 -8.416 -11.405 1.00 76.31 92 ARG A N 1
ATOM 730 C CA . ARG A 1 92 ? -0.432 -9.666 -10.905 1.00 76.31 92 ARG A CA 1
ATOM 731 C C . ARG A 1 92 ? -0.403 -10.779 -11.953 1.00 76.31 92 ARG A C 1
ATOM 733 O O . ARG A 1 92 ? -0.142 -11.921 -11.596 1.00 76.31 92 ARG 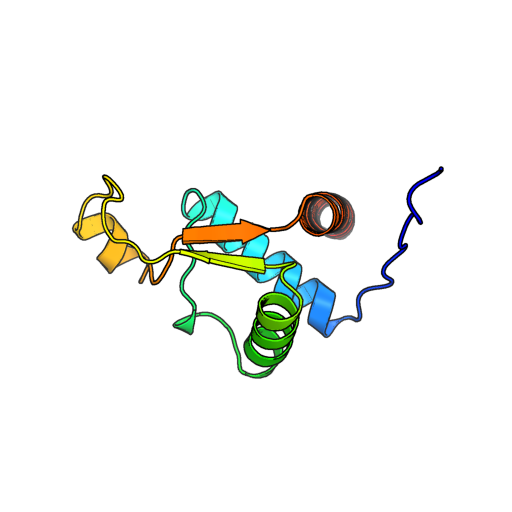A O 1
ATOM 740 N N . ARG A 1 93 ? -0.659 -10.461 -13.227 1.00 72.94 93 ARG A N 1
ATOM 741 C CA . ARG A 1 93 ? -0.585 -11.445 -14.319 1.00 72.94 93 ARG A CA 1
ATOM 742 C C . ARG A 1 93 ? 0.842 -11.934 -14.547 1.00 72.94 93 ARG A C 1
ATOM 744 O O . ARG A 1 93 ? 1.022 -13.122 -14.755 1.00 72.94 93 ARG A O 1
ATOM 751 N N . ILE A 1 94 ? 1.830 -11.044 -14.470 1.00 69.88 94 ILE A N 1
ATOM 752 C CA . ILE A 1 94 ? 3.248 -11.406 -14.611 1.00 69.88 94 ILE A CA 1
ATOM 753 C C . ILE A 1 94 ? 3.667 -12.337 -13.465 1.00 69.88 94 ILE A C 1
ATOM 755 O O . ILE A 1 94 ? 4.108 -13.451 -13.719 1.00 69.88 94 ILE A O 1
ATOM 759 N N . TYR A 1 95 ? 3.419 -11.944 -12.212 1.00 67.06 95 TYR A N 1
ATOM 760 C CA . TYR A 1 95 ? 3.768 -12.764 -11.045 1.00 67.06 95 TYR A CA 1
ATOM 761 C C . TYR A 1 95 ? 2.989 -14.086 -10.956 1.00 67.06 95 TYR A C 1
ATOM 763 O O . TYR A 1 95 ? 3.485 -15.034 -10.361 1.00 67.06 95 TYR A O 1
ATOM 771 N N . ALA A 1 96 ? 1.782 -14.167 -11.523 1.00 64.94 96 ALA A N 1
ATOM 772 C CA . ALA A 1 96 ? 1.026 -15.418 -11.607 1.00 64.94 96 ALA A CA 1
ATOM 773 C C . ALA A 1 96 ? 1.561 -16.385 -12.677 1.00 64.94 96 ALA A C 1
ATOM 775 O O . ALA A 1 96 ? 1.258 -17.568 -12.602 1.00 64.94 96 ALA A O 1
ATOM 776 N N . CYS A 1 97 ? 2.314 -15.893 -13.665 1.00 57.22 97 CYS A N 1
ATOM 777 C CA . CYS A 1 97 ? 2.972 -16.723 -14.676 1.00 57.22 97 CYS A CA 1
ATOM 778 C C . CYS A 1 97 ? 4.386 -17.166 -14.259 1.00 57.22 97 CYS A C 1
ATOM 780 O O . CYS A 1 97 ? 4.899 -18.121 -14.832 1.00 57.22 97 CYS A O 1
ATOM 782 N N . ASP A 1 98 ? 5.000 -16.482 -13.288 1.00 50.62 98 ASP A N 1
ATOM 783 C CA . ASP A 1 98 ? 6.298 -16.841 -12.691 1.00 50.62 98 ASP A CA 1
ATOM 784 C C . ASP A 1 98 ? 6.179 -17.851 -11.519 1.00 50.62 98 ASP A C 1
ATOM 786 O O . ASP A 1 98 ? 7.195 -18.234 -10.934 1.00 50.62 98 ASP A O 1
ATOM 790 N N . LEU A 1 99 ? 4.957 -18.277 -11.164 1.00 44.06 99 LEU A N 1
ATOM 791 C CA . LEU A 1 99 ? 4.631 -19.291 -10.142 1.00 44.06 99 LEU A CA 1
ATOM 792 C C . LEU A 1 99 ? 4.194 -20.611 -10.788 1.00 44.06 99 LEU A C 1
ATOM 794 O O . LEU A 1 99 ? 4.547 -21.670 -10.220 1.00 44.06 99 LEU A O 1
#

Foldseek 3Di:
DDDPLPPPPQDPLRLVLLLQQVVQCVVLVQFDQLVPDDPSSNVNVVVCVVVVQKDWDACPPPPDDPCSCVVRVTGTRMDGHPSSVVVNVVSVVVVVVVD

Sequence (99 aa):
MSSPIYTYELSAEQRACLFRIEQQMVRQQGFINLTALNEQEKGEFDKWQEQGVVTLKPLEGEGLAQSYIEKYGLTHSCSLSEQMWIAASSLRRIYACDL

pLDDT: mean 83.38, std 16.01, range [31.34, 95.25]